Protein AF-A0A7Y3L2Q7-F1 (afdb_monomer)

Foldseek 3Di:
DQFDDDDDDPVRVVVLVVLVPDPVNVVVNVLVVVLVVCNRVDVPPVQQVKDFDPPDADPVRHTDIKGFSDPDDVPGDIDD

Solvent-accessible surface area (backbone atoms only — not comparable to full-atom values): 4819 Å² total; per-residue (Å²): 134,82,62,53,84,88,82,70,54,76,66,54,48,52,52,51,49,54,30,68,74,32,77,93,31,43,71,58,30,56,30,42,53,53,44,51,55,43,41,29,63,38,83,81,43,77,85,38,62,70,42,80,39,85,92,53,61,40,100,85,68,39,88,32,47,35,28,48,34,43,74,99,50,91,86,51,48,68,47,111

Sequence (80 aa):
MIRFEIVYTLRASKQRRALEYDPNKARVWKAARKTLAMMEANLRHPGLRTHKFHGQKGPQGQDVFEAYAQNHTPGAHRIF

Structure (mmCIF, N/CA/C/O backbone):
data_AF-A0A7Y3L2Q7-F1
#
_entry.id   AF-A0A7Y3L2Q7-F1
#
loop_
_atom_site.group_PDB
_atom_site.id
_atom_site.type_symbol
_atom_site.label_atom_id
_atom_site.label_alt_id
_atom_site.label_comp_id
_atom_site.label_asym_id
_atom_site.label_entity_id
_atom_site.label_seq_id
_atom_site.pdbx_PDB_ins_code
_atom_site.Cartn_x
_atom_site.Cartn_y
_atom_site.Cartn_z
_atom_site.occupancy
_atom_site.B_iso_or_equiv
_atom_site.auth_seq_id
_atom_site.auth_comp_id
_atom_site.auth_asym_id
_atom_site.auth_atom_id
_atom_site.pdbx_PDB_model_num
ATOM 1 N N . MET A 1 1 ? -15.518 -19.853 1.537 1.00 65.06 1 MET A N 1
ATOM 2 C CA . MET A 1 1 ? -14.330 -19.150 2.072 1.00 65.06 1 MET A CA 1
ATOM 3 C C . MET A 1 1 ? -14.571 -17.661 1.877 1.00 65.06 1 MET A C 1
ATOM 5 O O . MET A 1 1 ? -14.790 -17.266 0.740 1.00 65.06 1 MET A O 1
ATOM 9 N N . ILE A 1 2 ? -14.648 -16.875 2.953 1.00 75.38 2 ILE A N 1
ATOM 10 C CA . ILE A 1 2 ? -14.857 -15.419 2.863 1.00 75.38 2 ILE A CA 1
ATOM 11 C C . ILE A 1 2 ? -13.548 -14.790 2.375 1.00 75.38 2 ILE A C 1
ATOM 13 O O . ILE A 1 2 ? -12.488 -15.128 2.898 1.00 75.38 2 ILE A O 1
ATOM 17 N N . ARG A 1 3 ? -13.620 -13.926 1.360 1.00 89.06 3 ARG A N 1
ATOM 18 C CA . ARG A 1 3 ? -12.492 -13.118 0.880 1.00 89.06 3 ARG A CA 1
ATOM 19 C C . ARG A 1 3 ? -12.772 -11.660 1.203 1.00 89.06 3 ARG A C 1
ATOM 21 O O . ARG A 1 3 ? -13.915 -11.223 1.088 1.00 89.06 3 ARG A O 1
ATOM 28 N N . PHE A 1 4 ? -11.744 -10.932 1.608 1.00 93.62 4 PHE A N 1
ATOM 29 C CA . PHE A 1 4 ? -11.829 -9.488 1.759 1.00 93.62 4 PHE A CA 1
ATOM 30 C C . PHE A 1 4 ? -11.841 -8.838 0.377 1.00 93.62 4 PHE A C 1
ATOM 32 O O . PHE A 1 4 ? -11.080 -9.232 -0.506 1.00 93.62 4 PHE A O 1
ATOM 39 N N . GLU A 1 5 ? -12.697 -7.838 0.201 1.00 94.88 5 GLU A N 1
ATOM 40 C CA . GLU A 1 5 ? -12.677 -6.988 -0.982 1.00 94.88 5 GLU A CA 1
ATOM 41 C C . GLU A 1 5 ? -11.638 -5.881 -0.795 1.00 94.88 5 GLU A C 1
ATOM 43 O O . GLU A 1 5 ? -11.642 -5.174 0.216 1.00 94.88 5 GLU A O 1
ATOM 48 N N . ILE A 1 6 ? -10.741 -5.726 -1.771 1.00 94.56 6 ILE A N 1
ATOM 49 C CA . ILE A 1 6 ? -9.791 -4.615 -1.788 1.00 94.56 6 ILE A CA 1
ATOM 50 C C . ILE A 1 6 ? -10.373 -3.474 -2.609 1.00 94.56 6 ILE A C 1
ATOM 52 O O . ILE A 1 6 ? -10.487 -3.551 -3.832 1.00 94.56 6 ILE A O 1
ATOM 56 N N . VAL A 1 7 ? -10.647 -2.370 -1.923 1.00 94.81 7 VAL A N 1
ATOM 57 C CA . VAL A 1 7 ? -11.007 -1.097 -2.541 1.00 94.81 7 VAL A CA 1
ATOM 58 C C . VAL A 1 7 ? -9.811 -0.152 -2.526 1.00 94.81 7 VAL A C 1
ATOM 60 O O . VAL A 1 7 ? -9.063 -0.069 -1.552 1.00 94.81 7 VAL A O 1
ATOM 63 N N . TYR A 1 8 ? -9.619 0.579 -3.622 1.00 94.69 8 TYR A N 1
ATOM 64 C CA . TYR A 1 8 ? -8.498 1.501 -3.773 1.00 94.69 8 TYR A CA 1
ATOM 65 C C . TYR A 1 8 ? -8.977 2.946 -3.751 1.00 94.69 8 TYR A C 1
ATOM 67 O O . TYR A 1 8 ? -9.929 3.315 -4.437 1.00 94.69 8 TYR A O 1
ATOM 75 N N . THR A 1 9 ? -8.228 3.810 -3.067 1.00 94.12 9 THR A N 1
ATOM 76 C CA . THR A 1 9 ? -8.338 5.252 -3.308 1.00 94.12 9 THR A CA 1
ATOM 77 C C . THR A 1 9 ? -7.899 5.587 -4.740 1.00 94.12 9 THR A C 1
ATOM 79 O O . THR A 1 9 ? -7.175 4.822 -5.391 1.00 94.12 9 THR A O 1
ATOM 82 N N . LEU A 1 10 ? -8.269 6.772 -5.235 1.00 95.62 10 LEU A N 1
ATOM 83 C CA . LEU A 1 10 ? -7.797 7.257 -6.540 1.00 95.62 10 LEU A CA 1
ATOM 84 C C . LEU A 1 10 ? -6.262 7.304 -6.613 1.00 95.62 10 LEU A C 1
ATOM 86 O O . LEU A 1 10 ? -5.669 6.944 -7.631 1.00 95.62 10 LEU A O 1
ATOM 90 N N . ARG A 1 11 ? -5.610 7.710 -5.515 1.00 94.50 11 ARG A N 1
ATOM 91 C CA . ARG A 1 11 ? -4.146 7.751 -5.401 1.00 94.50 11 ARG A CA 1
ATOM 92 C C . ARG A 1 11 ? -3.547 6.347 -5.482 1.00 94.50 11 ARG A C 1
ATOM 94 O O . ARG A 1 11 ? -2.666 6.124 -6.311 1.00 94.50 11 ARG A O 1
ATOM 101 N N . ALA A 1 12 ? -4.064 5.409 -4.689 1.00 95.44 12 ALA A N 1
ATOM 102 C CA . ALA A 1 12 ? -3.589 4.028 -4.681 1.00 95.44 12 ALA A CA 1
ATOM 103 C C . ALA A 1 12 ? -3.794 3.348 -6.044 1.00 95.44 12 ALA A C 1
ATOM 105 O O . ALA A 1 12 ? -2.901 2.661 -6.530 1.00 95.44 12 ALA A O 1
ATOM 106 N N . SER A 1 13 ? -4.918 3.612 -6.718 1.00 97.06 13 SER A N 1
ATOM 107 C CA . SER A 1 13 ? -5.181 3.107 -8.072 1.00 97.06 13 SER A CA 1
ATOM 108 C C . SER A 1 13 ? -4.139 3.583 -9.086 1.00 97.06 13 SER A C 1
ATOM 110 O O . SER A 1 13 ? -3.633 2.783 -9.875 1.00 97.06 13 SER A O 1
ATOM 112 N N . LYS A 1 14 ? -3.780 4.875 -9.057 1.00 97.69 14 LYS A N 1
ATOM 113 C CA . LYS A 1 14 ? -2.735 5.438 -9.927 1.00 97.69 14 LYS A CA 1
ATOM 114 C C . LYS A 1 14 ? -1.363 4.834 -9.623 1.00 97.69 14 LYS A C 1
ATOM 116 O O . LYS A 1 14 ? -0.661 4.438 -10.548 1.00 97.69 14 LYS A O 1
ATOM 121 N N . GLN A 1 15 ? -1.007 4.710 -8.343 1.00 96.44 15 GLN A N 1
ATOM 122 C CA . GLN A 1 15 ? 0.260 4.106 -7.914 1.00 96.44 15 GLN A CA 1
ATOM 123 C C . GLN A 1 15 ? 0.358 2.631 -8.321 1.00 96.44 15 GLN A C 1
ATOM 125 O O . GLN A 1 15 ? 1.382 2.214 -8.854 1.00 96.44 15 GLN A O 1
ATOM 130 N N . ARG A 1 16 ? -0.721 1.858 -8.144 1.00 96.75 16 ARG A N 1
ATOM 131 C CA . ARG A 1 16 ? -0.795 0.456 -8.569 1.00 96.75 16 ARG A CA 1
ATOM 132 C C . ARG A 1 16 ? -0.563 0.320 -10.071 1.00 96.75 16 ARG A C 1
ATOM 134 O O . ARG A 1 16 ? 0.280 -0.471 -10.473 1.00 96.75 16 ARG A O 1
ATOM 141 N N . ARG A 1 17 ? -1.260 1.122 -10.886 1.00 97.19 17 ARG A N 1
ATOM 142 C CA . ARG A 1 17 ? -1.078 1.125 -12.347 1.00 97.19 17 ARG A CA 1
ATOM 143 C C . ARG A 1 17 ? 0.352 1.503 -12.737 1.00 97.19 17 ARG A C 1
ATOM 145 O O . ARG A 1 17 ? 0.932 0.842 -13.585 1.00 97.19 17 ARG A O 1
ATOM 152 N N . ALA A 1 18 ? 0.946 2.510 -12.098 1.00 96.75 18 ALA A N 1
ATOM 153 C CA . ALA A 1 18 ? 2.330 2.896 -12.375 1.00 96.75 18 ALA A CA 1
ATOM 154 C C . ALA A 1 18 ? 3.332 1.764 -12.078 1.00 96.75 18 ALA A C 1
ATOM 156 O O . ALA A 1 18 ? 4.279 1.579 -12.832 1.00 96.75 18 ALA A O 1
ATOM 157 N N . LEU A 1 19 ? 3.114 0.980 -11.015 1.00 95.81 19 LEU A N 1
ATOM 158 C CA . LEU A 1 19 ? 3.930 -0.206 -10.728 1.00 95.81 19 LEU A CA 1
ATOM 159 C C . LEU A 1 19 ? 3.697 -1.334 -11.737 1.00 95.81 19 LEU A C 1
ATOM 161 O O . LEU A 1 19 ? 4.640 -2.023 -12.107 1.00 95.81 19 LEU A O 1
ATOM 165 N N . GLU A 1 20 ? 2.445 -1.538 -12.141 1.00 96.75 20 GLU A N 1
ATOM 166 C CA . GLU A 1 20 ? 2.029 -2.607 -13.050 1.00 96.75 20 GLU A CA 1
ATOM 167 C C . GLU A 1 20 ? 2.560 -2.409 -14.476 1.00 96.75 20 GLU A C 1
ATOM 169 O O . GLU A 1 20 ? 2.989 -3.379 -15.099 1.00 96.75 20 GLU A O 1
ATOM 174 N N . TYR A 1 21 ? 2.566 -1.168 -14.971 1.00 96.62 21 TYR A N 1
ATOM 175 C CA . TYR A 1 21 ? 2.937 -0.845 -16.352 1.00 96.62 21 TYR A CA 1
ATOM 176 C C . TYR A 1 21 ? 4.400 -0.426 -16.549 1.00 96.62 21 TYR A C 1
ATOM 178 O O . TYR A 1 21 ? 4.817 -0.281 -17.693 1.00 96.62 21 TYR A O 1
ATOM 186 N N . ASP A 1 22 ? 5.186 -0.240 -15.484 1.00 96.06 22 ASP A N 1
ATOM 187 C CA . ASP A 1 22 ? 6.625 0.041 -15.588 1.00 96.06 22 ASP A CA 1
ATOM 188 C C . ASP A 1 22 ? 7.437 -1.265 -15.460 1.00 96.06 22 ASP A C 1
ATOM 190 O O . ASP A 1 22 ? 7.539 -1.824 -14.358 1.00 96.06 22 ASP A O 1
ATOM 194 N N . PRO A 1 23 ? 8.077 -1.758 -16.542 1.00 94.50 23 PRO A N 1
ATOM 195 C CA . PRO A 1 23 ? 8.893 -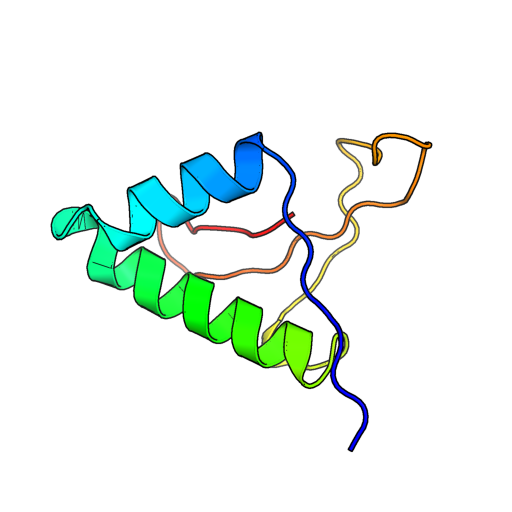2.971 -16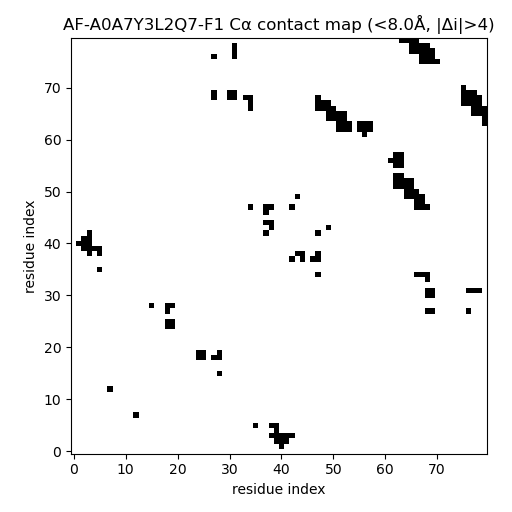.496 1.00 94.50 23 PRO A CA 1
ATOM 196 C C . PRO A 1 23 ? 10.029 -2.892 -15.467 1.00 94.50 23 PRO A C 1
ATOM 198 O O . PRO A 1 23 ? 10.357 -3.896 -14.829 1.00 94.50 23 PRO A O 1
ATOM 201 N N . ASN A 1 24 ? 10.577 -1.698 -15.215 1.00 96.06 24 ASN A N 1
ATOM 202 C CA . ASN A 1 24 ? 11.636 -1.493 -14.222 1.00 96.06 24 ASN A CA 1
ATOM 203 C C . ASN A 1 24 ? 11.132 -1.679 -12.783 1.00 96.06 24 ASN A C 1
ATOM 205 O O . ASN A 1 24 ? 11.919 -1.844 -11.846 1.00 96.06 24 ASN A O 1
ATOM 209 N N . LYS A 1 25 ? 9.810 -1.673 -12.581 1.00 94.94 25 LYS A N 1
ATOM 210 C CA . LYS A 1 25 ? 9.154 -1.900 -11.290 1.00 94.94 25 LYS A CA 1
ATOM 211 C C . LYS A 1 25 ? 8.565 -3.297 -11.163 1.00 94.94 25 LYS A C 1
ATOM 213 O O . LYS A 1 25 ? 8.009 -3.597 -10.107 1.00 94.94 25 LYS A O 1
ATOM 218 N N . ALA A 1 26 ? 8.769 -4.197 -12.128 1.00 94.94 26 ALA A N 1
ATOM 219 C CA . ALA A 1 26 ? 8.195 -5.545 -12.119 1.00 94.94 26 ALA A CA 1
ATOM 220 C C . ALA A 1 26 ? 8.454 -6.321 -10.812 1.00 94.94 26 ALA A C 1
ATOM 222 O O . ALA A 1 26 ? 7.565 -7.001 -10.297 1.00 94.94 26 ALA A O 1
ATOM 223 N N . ARG A 1 27 ? 9.647 -6.181 -10.214 1.00 94.25 27 ARG A N 1
ATOM 224 C CA . ARG A 1 27 ? 9.970 -6.814 -8.920 1.00 94.25 27 ARG A CA 1
ATOM 225 C C . ARG A 1 27 ? 9.143 -6.243 -7.766 1.00 94.25 27 ARG A C 1
ATOM 227 O O . ARG A 1 27 ? 8.691 -6.999 -6.908 1.00 94.25 27 ARG A O 1
ATOM 234 N N . VAL A 1 28 ? 8.949 -4.924 -7.745 1.00 95.44 28 VAL A N 1
ATOM 235 C CA . VAL A 1 28 ? 8.113 -4.238 -6.749 1.00 95.44 28 VAL A CA 1
ATOM 236 C C . VAL A 1 28 ? 6.652 -4.618 -6.960 1.00 95.44 28 VAL A C 1
ATOM 238 O O . VAL A 1 28 ? 5.982 -4.993 -6.003 1.00 95.44 28 VAL A O 1
ATOM 241 N N . TRP A 1 29 ? 6.183 -4.616 -8.209 1.00 97.00 29 TRP A N 1
ATOM 242 C CA . TRP A 1 29 ? 4.821 -5.003 -8.557 1.00 97.00 29 TRP A CA 1
ATOM 243 C C . TRP A 1 29 ? 4.508 -6.442 -8.156 1.00 97.00 29 TRP A C 1
ATOM 245 O O . TRP A 1 29 ? 3.506 -6.690 -7.492 1.00 97.00 29 TRP A O 1
ATOM 255 N N . LYS A 1 30 ? 5.396 -7.393 -8.464 1.00 96.50 30 LYS A N 1
ATOM 256 C CA . LYS A 1 30 ? 5.239 -8.795 -8.053 1.00 96.50 30 LYS A CA 1
ATOM 257 C C . LYS A 1 30 ? 5.081 -8.923 -6.537 1.00 96.50 30 LYS A C 1
ATOM 259 O O . LYS A 1 30 ? 4.250 -9.702 -6.073 1.00 96.50 30 LYS A O 1
ATOM 264 N N . ALA A 1 31 ? 5.871 -8.165 -5.781 1.00 95.81 31 ALA A N 1
ATOM 265 C CA . ALA A 1 31 ? 5.824 -8.167 -4.328 1.00 95.81 31 ALA A CA 1
ATOM 266 C C . ALA A 1 31 ? 4.518 -7.541 -3.803 1.00 95.81 31 ALA A C 1
ATOM 268 O O . ALA A 1 31 ? 3.807 -8.180 -3.033 1.00 95.81 31 ALA A O 1
ATOM 269 N N . ALA A 1 32 ? 4.138 -6.363 -4.309 1.00 96.44 32 ALA A N 1
ATOM 270 C CA . ALA A 1 32 ? 2.887 -5.692 -3.958 1.00 96.44 32 ALA A CA 1
ATOM 271 C C . ALA A 1 32 ? 1.659 -6.557 -4.285 1.00 96.44 32 ALA A C 1
ATOM 273 O O . 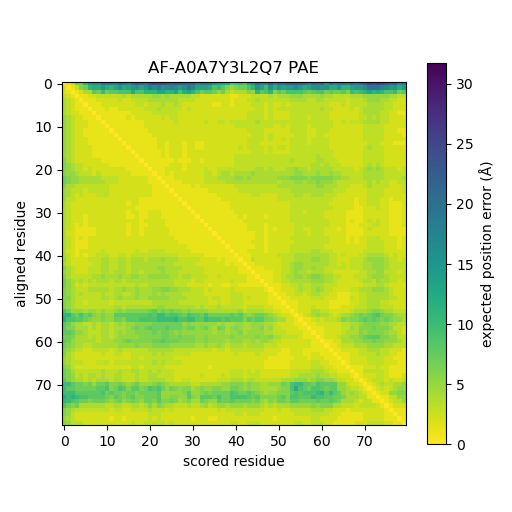ALA A 1 32 ? 0.796 -6.749 -3.434 1.00 96.44 32 ALA A O 1
ATOM 274 N N . ARG A 1 33 ? 1.613 -7.162 -5.479 1.00 97.06 33 ARG A N 1
ATOM 275 C CA . ARG A 1 33 ? 0.536 -8.070 -5.900 1.00 97.06 33 ARG A CA 1
ATOM 276 C C . ARG A 1 33 ? 0.419 -9.289 -4.985 1.00 97.06 33 ARG A C 1
ATOM 278 O O . ARG A 1 33 ? -0.689 -9.698 -4.660 1.00 97.06 33 ARG A O 1
ATOM 285 N N . LYS A 1 34 ? 1.546 -9.858 -4.542 1.00 96.56 34 LYS A N 1
ATOM 286 C CA . LYS A 1 34 ? 1.551 -10.968 -3.576 1.00 96.56 34 LYS A CA 1
ATOM 287 C C . LYS A 1 34 ? 0.962 -10.537 -2.230 1.00 96.56 34 LYS A C 1
ATOM 289 O O . LYS A 1 34 ? 0.165 -11.276 -1.663 1.00 96.56 34 LYS A O 1
ATOM 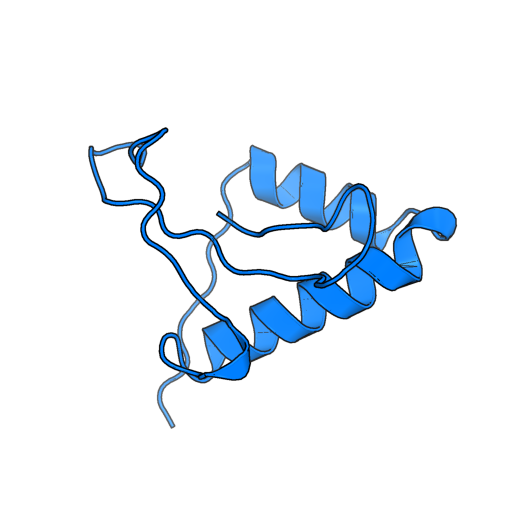294 N N . THR A 1 35 ? 1.336 -9.360 -1.735 1.00 96.69 35 THR A N 1
ATOM 295 C CA . THR A 1 35 ? 0.805 -8.810 -0.479 1.00 96.69 35 THR A CA 1
ATOM 296 C C . THR A 1 35 ? -0.697 -8.544 -0.573 1.00 96.69 35 THR A C 1
ATOM 298 O O . THR A 1 35 ? -1.427 -8.933 0.333 1.00 96.69 35 THR A O 1
ATOM 301 N N . LEU A 1 36 ? -1.179 -7.980 -1.686 1.00 96.19 36 LEU A N 1
ATOM 302 C CA . LEU A 1 36 ? -2.614 -7.782 -1.934 1.00 96.19 36 LEU A CA 1
ATOM 303 C C . LEU A 1 36 ? -3.378 -9.116 -1.932 1.00 96.19 36 LEU A C 1
ATOM 305 O O . LEU A 1 36 ? -4.371 -9.243 -1.228 1.00 96.19 36 LEU A O 1
ATOM 309 N N . ALA A 1 37 ? -2.866 -10.146 -2.612 1.00 95.56 37 ALA A N 1
ATOM 310 C CA . ALA A 1 37 ? -3.491 -11.472 -2.605 1.00 95.56 37 ALA A CA 1
ATOM 311 C C . ALA A 1 37 ? -3.555 -12.095 -1.194 1.00 95.56 37 ALA A C 1
ATOM 313 O O . ALA A 1 37 ? -4.522 -12.771 -0.846 1.00 95.56 37 ALA A O 1
ATOM 314 N N . MET A 1 38 ? -2.540 -11.859 -0.351 1.00 95.44 38 MET A N 1
ATOM 315 C CA . MET A 1 38 ? -2.592 -12.268 1.057 1.00 95.44 38 MET A CA 1
ATOM 316 C C . MET A 1 38 ? -3.663 -11.499 1.838 1.00 95.44 38 MET A C 1
ATOM 318 O O . MET A 1 38 ? -4.347 -12.111 2.652 1.00 95.44 38 MET A O 1
ATOM 322 N N . MET A 1 39 ? -3.829 -10.195 1.593 1.00 95.31 39 MET A N 1
ATOM 323 C CA . MET A 1 39 ? -4.864 -9.375 2.238 1.00 95.31 39 MET A CA 1
ATOM 324 C C . MET A 1 39 ? -6.276 -9.835 1.860 1.00 95.31 39 MET A C 1
ATOM 326 O O . MET A 1 39 ? -7.114 -9.972 2.747 1.00 95.31 39 MET A O 1
ATOM 330 N N . GLU A 1 40 ? -6.517 -10.140 0.579 1.00 95.75 40 GLU A N 1
ATOM 331 C CA . GLU A 1 40 ? -7.796 -10.694 0.102 1.00 95.75 40 GLU A CA 1
ATOM 332 C C . GLU A 1 40 ? -8.141 -12.013 0.803 1.00 95.75 40 GLU A C 1
ATOM 334 O O . GLU A 1 40 ? -9.306 -12.285 1.091 1.00 95.75 40 GLU A O 1
ATOM 339 N N . ALA A 1 41 ? -7.134 -12.840 1.094 1.00 94.81 41 ALA A N 1
ATOM 340 C CA . ALA A 1 41 ? -7.330 -14.133 1.737 1.00 94.81 41 ALA A CA 1
ATOM 341 C C . ALA A 1 41 ? -7.451 -14.039 3.268 1.00 94.81 41 ALA A C 1
ATOM 343 O O . ALA A 1 41 ? -8.291 -14.713 3.861 1.00 94.81 41 ALA A O 1
ATOM 344 N N . ASN A 1 42 ? -6.584 -13.260 3.922 1.00 93.06 42 ASN A N 1
ATOM 345 C CA . ASN A 1 42 ? -6.503 -13.158 5.377 1.00 93.06 42 ASN A CA 1
ATOM 346 C C . ASN A 1 42 ? -5.684 -11.929 5.817 1.00 93.06 42 ASN A C 1
ATOM 348 O O . ASN A 1 42 ? -4.451 -11.953 5.800 1.00 93.06 42 ASN A O 1
ATOM 352 N N . LEU A 1 43 ? -6.355 -10.901 6.343 1.00 91.06 43 LEU A N 1
ATOM 353 C CA . LEU A 1 43 ? -5.706 -9.693 6.875 1.00 91.06 43 LEU A CA 1
ATOM 354 C C . LEU A 1 43 ? -4.758 -9.945 8.066 1.00 91.06 43 LEU A C 1
ATOM 356 O O . LEU A 1 43 ? -3.927 -9.095 8.369 1.00 91.06 43 LEU A O 1
ATOM 360 N N . ARG A 1 44 ? -4.846 -11.100 8.740 1.00 91.00 44 ARG A N 1
ATOM 361 C CA . ARG A 1 44 ? -3.956 -11.503 9.847 1.00 91.00 44 ARG A CA 1
ATOM 362 C C . ARG A 1 44 ? -2.848 -12.464 9.412 1.00 91.00 44 ARG A C 1
ATOM 364 O O . ARG A 1 44 ? -2.197 -13.075 10.258 1.00 91.00 44 ARG A O 1
ATOM 371 N N . HIS A 1 45 ? -2.634 -12.642 8.108 1.00 91.50 45 HIS A N 1
ATOM 372 C CA . HIS A 1 45 ? -1.590 -13.533 7.617 1.00 91.50 45 HIS A CA 1
ATOM 373 C C . HIS A 1 45 ? -0.199 -13.048 8.087 1.00 91.50 45 HIS A C 1
ATOM 375 O O . HIS A 1 45 ? 0.163 -11.898 7.823 1.00 91.50 45 HIS A O 1
ATOM 381 N N . PRO A 1 46 ? 0.632 -13.897 8.726 1.00 90.00 46 PRO A N 1
ATOM 382 C CA . PRO A 1 46 ? 1.897 -13.468 9.339 1.00 90.00 46 PRO A CA 1
ATOM 383 C C . PRO A 1 46 ? 2.891 -12.881 8.326 1.00 90.00 46 PRO A C 1
ATOM 385 O O . PRO A 1 46 ? 3.688 -12.004 8.654 1.00 90.00 46 PRO A O 1
ATOM 388 N N . GLY A 1 47 ? 2.801 -13.307 7.063 1.00 89.69 47 GLY A N 1
ATOM 389 C CA . GLY A 1 47 ? 3.600 -12.761 5.964 1.00 89.69 47 GLY A CA 1
ATOM 390 C C . GLY A 1 47 ? 3.318 -11.291 5.622 1.00 89.69 47 GLY A C 1
ATOM 391 O O . GLY A 1 47 ? 4.154 -10.680 4.964 1.00 89.69 47 GLY A O 1
ATOM 392 N N . LEU A 1 48 ? 2.191 -10.716 6.066 1.00 92.06 48 LEU A N 1
ATOM 393 C CA . LEU A 1 48 ? 1.867 -9.302 5.837 1.00 92.06 48 LEU A CA 1
ATOM 394 C C . LEU A 1 48 ? 2.691 -8.359 6.719 1.00 92.06 48 LEU A C 1
ATOM 396 O O . LEU A 1 48 ? 2.943 -7.223 6.313 1.00 92.06 48 LEU A O 1
ATOM 400 N N . ARG A 1 49 ? 3.108 -8.829 7.908 1.00 90.75 49 ARG A N 1
ATOM 401 C CA . ARG A 1 49 ? 3.847 -8.042 8.914 1.00 90.75 49 ARG A CA 1
ATOM 402 C C . ARG A 1 49 ? 3.224 -6.654 9.103 1.00 90.75 49 ARG A C 1
ATOM 404 O O . ARG A 1 49 ? 3.887 -5.637 8.925 1.00 90.75 49 ARG A O 1
ATOM 411 N N . THR A 1 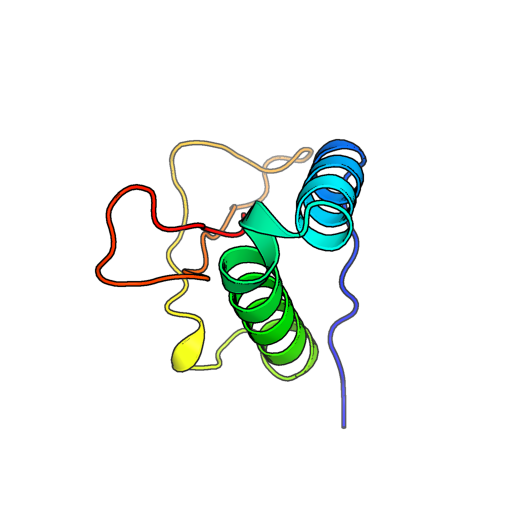50 ? 1.91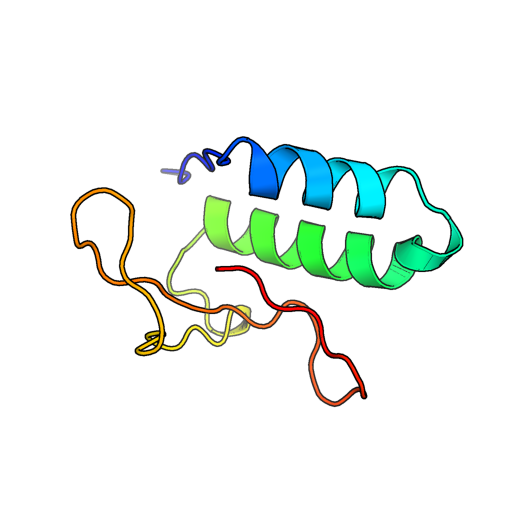9 -6.627 9.365 1.00 93.38 50 THR A N 1
ATOM 412 C CA . THR A 1 50 ? 1.159 -5.382 9.476 1.00 93.38 50 THR A CA 1
ATOM 413 C C . THR A 1 50 ? 1.463 -4.656 10.778 1.00 93.38 50 THR A C 1
ATOM 415 O O . THR A 1 50 ? 1.432 -5.272 11.844 1.00 93.38 50 THR A O 1
ATOM 418 N N . HIS A 1 51 ? 1.660 -3.344 10.706 1.00 92.50 51 HIS A N 1
ATOM 419 C CA . HIS A 1 51 ? 1.823 -2.476 11.870 1.00 92.50 51 HIS A CA 1
ATOM 420 C C . HIS A 1 51 ? 0.856 -1.300 11.792 1.00 92.50 51 HIS A C 1
ATOM 422 O O . HIS A 1 51 ? 0.563 -0.802 10.708 1.00 92.50 51 HIS A O 1
ATOM 428 N N . LYS A 1 52 ? 0.351 -0.843 12.941 1.00 94.81 52 LYS A N 1
ATOM 429 C CA . LYS A 1 52 ? -0.471 0.367 12.984 1.00 94.81 52 LYS A CA 1
ATOM 430 C C . LYS A 1 52 ? 0.389 1.568 12.591 1.00 94.81 52 LYS A C 1
ATOM 432 O O . LYS A 1 52 ? 1.439 1.807 13.184 1.00 94.81 52 LYS A O 1
ATOM 437 N N .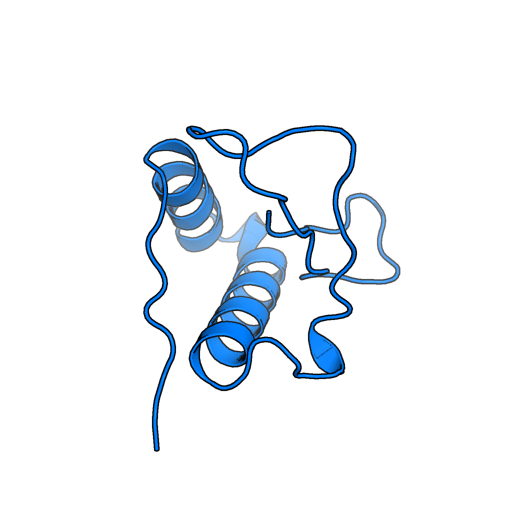 PHE A 1 53 ? -0.061 2.319 11.595 1.00 94.75 53 PHE A N 1
ATOM 438 C CA . PHE A 1 53 ? 0.602 3.524 11.130 1.00 94.75 53 PHE A CA 1
ATOM 439 C C . PHE A 1 53 ? 0.043 4.737 11.875 1.00 94.75 53 PHE A C 1
ATOM 441 O O . PHE A 1 53 ? -1.133 5.075 11.759 1.00 94.75 53 PHE A O 1
ATOM 448 N N . HIS A 1 54 ? 0.893 5.393 12.663 1.00 92.12 54 HIS A N 1
ATOM 449 C CA . HIS A 1 54 ? 0.490 6.523 13.505 1.00 92.12 54 HIS A CA 1
ATOM 450 C C . HIS A 1 54 ? 0.617 7.888 12.813 1.00 92.12 54 HIS A C 1
ATOM 452 O O . HIS A 1 54 ? 0.096 8.873 13.325 1.00 92.12 54 HIS A O 1
ATOM 458 N N . GLY A 1 55 ? 1.288 7.959 11.657 1.00 90.50 55 GLY A N 1
ATOM 459 C CA . GLY A 1 55 ? 1.557 9.222 10.959 1.00 90.50 55 GLY A CA 1
ATOM 460 C C . GLY A 1 55 ? 0.369 9.791 10.180 1.00 90.50 55 GLY A C 1
ATOM 461 O O . GLY A 1 55 ? 0.410 10.945 9.766 1.00 90.50 55 GLY A O 1
ATOM 462 N N . GLN A 1 56 ? -0.683 9.000 9.961 1.00 89.19 56 GLN A N 1
ATOM 463 C CA . GLN A 1 56 ? -1.862 9.423 9.213 1.00 89.19 56 GLN A CA 1
ATOM 464 C C . GLN A 1 56 ? -3.108 8.666 9.682 1.00 89.19 56 GLN A C 1
ATOM 466 O O . GLN A 1 56 ? -3.036 7.513 10.103 1.00 89.19 56 GLN A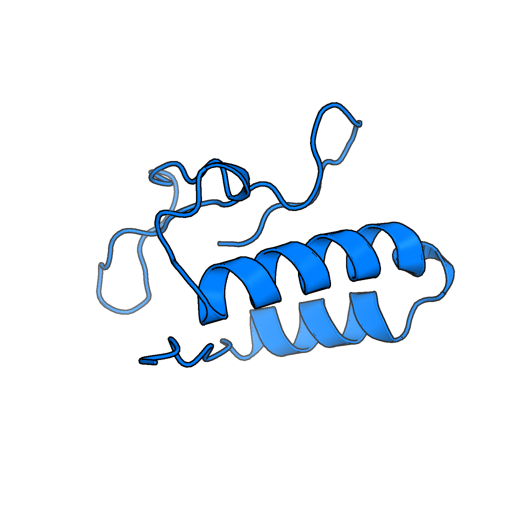 O 1
ATOM 471 N N . LYS A 1 57 ? -4.263 9.323 9.561 1.00 93.06 57 LYS A N 1
ATOM 472 C CA . LYS A 1 57 ? -5.584 8.714 9.709 1.00 93.06 57 LYS A CA 1
ATOM 473 C C . LYS A 1 57 ? -6.273 8.557 8.358 1.00 93.06 57 LYS A C 1
ATOM 475 O O . LYS A 1 57 ? -6.004 9.307 7.415 1.00 93.06 57 LYS A O 1
ATOM 480 N N . GLY A 1 58 ? -7.167 7.576 8.279 1.00 88.94 58 GLY A N 1
ATOM 481 C CA . GLY A 1 58 ? -8.043 7.395 7.129 1.00 88.94 58 GLY A CA 1
ATOM 482 C C . GLY A 1 58 ? -8.979 8.597 6.931 1.00 88.94 58 GLY A C 1
ATOM 483 O O . GLY A 1 58 ? -9.108 9.431 7.832 1.00 88.94 58 GLY A O 1
ATOM 484 N N . PRO A 1 59 ? -9.658 8.696 5.775 1.00 87.00 59 PRO A N 1
ATOM 485 C CA . PRO A 1 59 ? -10.511 9.839 5.432 1.00 87.00 59 PRO A CA 1
ATOM 486 C C . PRO A 1 59 ? -11.608 10.163 6.456 1.00 87.00 59 PRO A C 1
ATOM 488 O O . PRO A 1 59 ? -12.069 11.296 6.504 1.00 87.00 59 PRO A O 1
ATOM 491 N N . GLN A 1 60 ? -12.023 9.189 7.270 1.00 91.06 60 GLN A N 1
ATOM 492 C CA . GLN A 1 60 ? -13.021 9.362 8.331 1.00 91.06 60 GLN A CA 1
ATOM 493 C C . GLN A 1 60 ? -12.416 9.109 9.724 1.00 91.06 60 GLN A C 1
ATOM 495 O O . GLN A 1 60 ? -13.099 8.658 10.637 1.00 91.06 60 GLN A O 1
ATOM 500 N N . GLY A 1 61 ? -11.111 9.336 9.894 1.00 92.38 61 GLY A N 1
ATOM 501 C CA . GLY A 1 61 ? -10.430 9.159 11.180 1.00 92.38 61 GLY A CA 1
ATOM 502 C C . GLY A 1 61 ? -10.044 7.714 11.513 1.00 92.38 61 GLY A C 1
ATOM 503 O O . GLY A 1 61 ? -9.611 7.452 12.638 1.00 92.38 61 GLY A O 1
ATOM 504 N N . GLN A 1 62 ? -10.163 6.778 10.562 1.00 94.19 62 GLN A N 1
ATOM 505 C CA . GLN A 1 62 ? -9.810 5.376 10.791 1.00 94.19 62 GLN A CA 1
ATOM 506 C C . GLN A 1 62 ? -8.321 5.198 11.094 1.00 94.19 62 GLN A C 1
ATOM 508 O O . GLN A 1 62 ? -7.468 5.968 10.640 1.00 94.19 62 GLN A O 1
ATOM 513 N N . ASP A 1 63 ? -8.008 4.132 11.823 1.00 95.69 63 ASP A N 1
ATOM 514 C CA . ASP A 1 63 ? -6.638 3.653 11.922 1.00 95.69 63 ASP A CA 1
ATOM 515 C C . ASP A 1 63 ? -6.151 3.149 10.561 1.00 95.69 63 ASP A C 1
ATOM 517 O O . ASP A 1 63 ? -6.853 2.419 9.863 1.00 95.69 63 ASP A O 1
ATOM 521 N N . VAL A 1 64 ? -4.932 3.545 10.205 1.00 95.19 64 VAL A N 1
ATOM 522 C CA . VAL A 1 64 ? -4.226 3.072 9.013 1.00 95.19 64 VAL A CA 1
ATOM 523 C C . VAL A 1 64 ? -3.227 2.011 9.453 1.00 95.19 64 VAL A C 1
ATOM 525 O O . VAL A 1 64 ? -2.634 2.116 10.529 1.00 95.19 64 VAL A O 1
ATOM 528 N N . PHE A 1 65 ? -3.032 0.986 8.632 1.00 95.06 65 PHE A N 1
ATOM 529 C CA . PHE A 1 65 ? -2.041 -0.057 8.869 1.00 95.06 65 PHE A CA 1
ATOM 530 C C . PHE A 1 65 ? -1.077 -0.100 7.696 1.00 95.06 65 PHE A C 1
ATOM 532 O O . PHE A 1 65 ? -1.501 -0.036 6.552 1.00 95.06 65 PHE A O 1
ATOM 539 N N . GLU A 1 66 ? 0.213 -0.245 7.977 1.00 94.38 66 GLU A N 1
ATOM 540 C CA . GLU A 1 66 ? 1.212 -0.491 6.947 1.00 94.38 66 GLU A CA 1
ATOM 541 C C . GLU A 1 66 ? 1.541 -1.980 6.855 1.00 94.38 66 GLU A C 1
ATOM 543 O O . GLU A 1 66 ? 1.775 -2.638 7.869 1.00 94.38 66 GLU A O 1
ATOM 548 N N . ALA A 1 67 ? 1.589 -2.510 5.636 1.00 95.56 67 ALA A N 1
ATOM 549 C CA . ALA A 1 67 ? 2.056 -3.857 5.337 1.00 95.56 67 ALA A CA 1
ATOM 550 C C . ALA A 1 67 ? 3.309 -3.803 4.462 1.00 95.56 67 ALA A C 1
ATOM 552 O O . ALA A 1 67 ? 3.392 -3.039 3.494 1.00 95.56 67 ALA A O 1
ATOM 553 N N . TYR A 1 68 ? 4.282 -4.654 4.770 1.00 92.69 68 TYR A N 1
ATOM 554 C CA . TYR A 1 68 ? 5.543 -4.691 4.040 1.00 92.69 68 TYR A CA 1
ATOM 555 C C . TYR A 1 68 ? 5.384 -5.515 2.760 1.00 92.69 68 TYR A C 1
ATOM 557 O O . TYR A 1 68 ? 5.248 -6.738 2.807 1.00 92.69 68 TYR A O 1
ATOM 565 N N . ALA A 1 69 ? 5.435 -4.857 1.598 1.00 93.06 69 ALA A N 1
ATOM 566 C CA . ALA A 1 69 ? 5.494 -5.558 0.316 1.00 93.06 69 ALA A CA 1
ATOM 567 C C . ALA A 1 69 ? 6.910 -6.072 0.037 1.00 93.06 69 ALA A C 1
ATOM 569 O O . ALA A 1 69 ? 7.090 -7.163 -0.499 1.00 93.06 69 ALA A O 1
ATOM 570 N N . GLN A 1 70 ? 7.928 -5.312 0.438 1.00 91.75 70 GLN A N 1
ATOM 571 C CA . GLN A 1 70 ? 9.327 -5.722 0.380 1.00 91.75 70 GLN A CA 1
ATOM 572 C C . GLN A 1 70 ? 9.971 -5.586 1.759 1.00 91.75 70 GLN A C 1
ATOM 574 O O . GLN A 1 70 ? 9.623 -4.695 2.526 1.00 91.75 70 GLN A O 1
ATOM 579 N N . ASN A 1 71 ? 10.932 -6.458 2.058 1.00 86.94 71 ASN A N 1
ATOM 580 C CA . ASN A 1 71 ? 11.705 -6.437 3.298 1.00 86.94 71 ASN A CA 1
ATOM 581 C C . ASN A 1 71 ? 13.203 -6.419 2.975 1.00 86.94 71 ASN A C 1
ATOM 583 O O . ASN A 1 71 ? 13.606 -6.902 1.918 1.00 86.94 71 ASN A O 1
ATOM 587 N N . HIS A 1 72 ? 14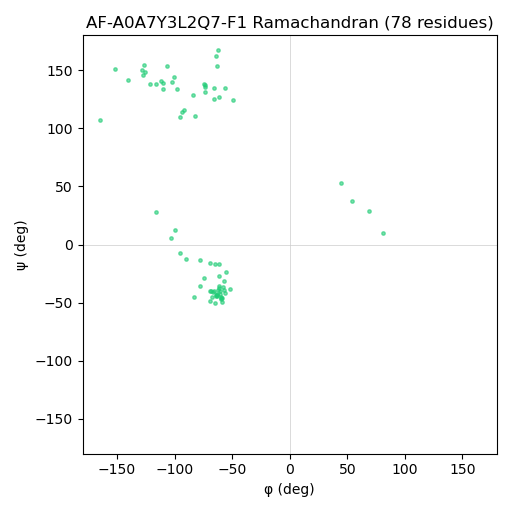.011 -5.884 3.894 1.00 83.94 72 HIS A N 1
ATOM 588 C CA . HIS A 1 72 ? 15.481 -5.920 3.837 1.00 83.94 72 HIS A CA 1
ATOM 589 C C . HIS A 1 72 ? 16.090 -5.361 2.534 1.00 83.94 72 HIS A C 1
ATOM 591 O O . HIS A 1 72 ? 17.075 -5.881 2.021 1.00 83.94 72 HIS A O 1
ATOM 597 N N . THR A 1 73 ? 15.504 -4.294 1.980 1.00 87.75 73 THR A N 1
ATOM 598 C CA . THR A 1 73 ? 16.028 -3.604 0.792 1.00 87.75 73 THR A CA 1
ATOM 599 C C . THR A 1 73 ? 15.877 -2.085 0.944 1.00 87.75 73 THR A C 1
ATOM 601 O O . THR A 1 73 ? 14.859 -1.639 1.486 1.00 87.75 73 THR A O 1
ATOM 604 N N . PRO A 1 74 ? 16.856 -1.273 0.497 1.00 83.88 74 PRO A N 1
ATOM 605 C CA . PRO A 1 74 ? 16.694 0.176 0.434 1.00 83.88 74 PRO A CA 1
ATOM 606 C C . PRO A 1 74 ? 15.471 0.550 -0.409 1.00 83.88 74 PRO A C 1
ATOM 608 O O . PRO A 1 74 ? 15.253 -0.014 -1.480 1.00 83.88 74 PRO A O 1
ATOM 611 N N . GLY A 1 75 ? 14.652 1.481 0.085 1.00 82.75 75 GLY A N 1
ATOM 612 C CA . GLY A 1 75 ? 13.416 1.872 -0.600 1.00 82.75 75 GLY A CA 1
ATOM 613 C C . GLY A 1 75 ? 12.332 0.788 -0.602 1.00 82.75 75 GLY A C 1
ATOM 614 O O . GLY A 1 75 ? 11.539 0.725 -1.541 1.00 82.75 75 GLY A O 1
ATOM 615 N N . ALA A 1 76 ? 12.306 -0.075 0.421 1.00 89.44 76 ALA A N 1
ATOM 616 C CA . ALA A 1 76 ? 11.292 -1.112 0.581 1.00 89.44 76 ALA A CA 1
ATOM 617 C C . ALA A 1 76 ? 9.866 -0.560 0.423 1.00 89.44 76 ALA A C 1
ATOM 619 O O . ALA A 1 76 ? 9.451 0.362 1.128 1.00 89.44 76 ALA A O 1
ATOM 620 N N . HIS A 1 77 ? 9.108 -1.160 -0.495 1.00 93.12 77 HIS A N 1
ATOM 621 C CA . HIS A 1 77 ? 7.732 -0.765 -0.756 1.00 93.12 77 HIS A CA 1
ATOM 622 C C . HIS A 1 77 ? 6.783 -1.232 0.358 1.00 93.12 77 HIS A C 1
ATOM 624 O O . HIS A 1 77 ? 6.873 -2.373 0.826 1.00 93.12 77 HIS A O 1
ATOM 630 N N . ARG A 1 78 ? 5.847 -0.361 0.747 1.00 94.38 78 ARG A N 1
ATOM 631 C CA . ARG A 1 78 ? 4.809 -0.611 1.758 1.00 94.38 78 ARG A CA 1
ATOM 632 C C . ARG A 1 78 ? 3.433 -0.262 1.197 1.00 94.38 78 ARG A C 1
ATOM 634 O O . ARG A 1 78 ? 3.324 0.615 0.342 1.00 94.38 78 ARG A O 1
ATOM 641 N N . ILE A 1 79 ? 2.409 -0.954 1.683 1.00 95.38 79 ILE A N 1
ATOM 642 C CA . ILE A 1 79 ? 0.997 -0.705 1.366 1.00 95.38 79 ILE A CA 1
ATOM 643 C C . ILE A 1 79 ? 0.338 -0.137 2.626 1.00 95.38 79 ILE A C 1
ATOM 645 O O . ILE A 1 79 ? 0.586 -0.675 3.703 1.00 95.38 79 ILE A O 1
ATOM 649 N N . PHE A 1 80 ? -0.452 0.930 2.475 1.00 94.44 80 PHE A N 1
ATOM 650 C CA . PHE A 1 80 ? -1.158 1.651 3.542 1.00 94.44 80 PHE A CA 1
ATOM 651 C C . PHE A 1 80 ? -2.662 1.664 3.271 1.00 94.44 80 PHE A C 1
ATOM 653 O O . PHE A 1 80 ? -3.019 1.725 2.068 1.00 94.44 80 PHE A O 1
#

Secondary structure (DSSP, 8-state):
---------HHHHHHHHHHHH-GGGHHHHHHHHHHHHHHHH-TT-GGG--EEEEEEE-TTSPEEEEEESS-SSTT--EE-

Radius of gyration: 12.89 Å; Cα contacts (8 Å, |Δi|>4): 95; chains: 1; bounding box: 32×29×30 Å

Mean predicted aligned error: 3.34 Å

pLDDT: mean 92.96, std 4.92, range [65.06, 97.69]